Protein AF-A0A380JHU0-F1 (afdb_monomer)

Radius of gyration: 33.32 Å; Cα contacts (8 Å, |Δi|>4): 8; chains: 1; bounding box: 64×54×83 Å

Mean predicted aligned error: 11.52 Å

pLDDT: mean 85.71, std 17.97, range [36.75, 98.56]

Structure (mmCIF, N/CA/C/O backbone):
data_AF-A0A380JHU0-F1
#
_entry.id   AF-A0A380JHU0-F1
#
loop_
_atom_site.group_PDB
_atom_site.id
_atom_site.type_symbol
_atom_site.label_atom_id
_atom_site.label_alt_id
_atom_site.label_comp_id
_atom_site.label_asym_id
_atom_site.label_entity_id
_atom_site.label_seq_id
_atom_site.pdbx_PDB_ins_code
_atom_site.Cartn_x
_atom_site.Cartn_y
_atom_site.Cartn_z
_atom_site.occupancy
_atom_site.B_iso_or_equiv
_atom_site.auth_seq_id
_atom_site.auth_comp_id
_atom_site.auth_asym_id
_atom_site.auth_atom_id
_atom_site.pdbx_PDB_model_num
ATOM 1 N N . MET A 1 1 ? 43.012 -39.778 -46.015 1.00 36.75 1 MET A N 1
ATOM 2 C CA . MET A 1 1 ? 42.215 -38.922 -46.917 1.00 36.75 1 MET A CA 1
ATOM 3 C C . MET A 1 1 ? 40.816 -38.884 -46.328 1.00 36.75 1 MET A C 1
ATOM 5 O O . MET A 1 1 ? 40.220 -39.944 -46.239 1.00 36.75 1 MET A O 1
ATOM 9 N N . THR A 1 2 ? 40.550 -37.890 -45.467 1.00 48.59 2 THR A N 1
ATOM 10 C CA . THR A 1 2 ? 39.768 -36.660 -45.775 1.00 48.59 2 THR A CA 1
ATOM 11 C C . THR A 1 2 ? 38.290 -37.034 -46.006 1.00 48.59 2 THR A C 1
ATOM 13 O O . THR A 1 2 ? 38.010 -37.915 -46.801 1.00 48.59 2 THR A O 1
ATOM 16 N N . ASP A 1 3 ? 37.306 -36.542 -45.248 1.00 41.97 3 ASP A N 1
ATOM 17 C CA . ASP A 1 3 ? 37.075 -35.128 -44.965 1.00 41.97 3 ASP A CA 1
ATOM 18 C C . ASP A 1 3 ? 36.290 -34.837 -43.677 1.00 41.97 3 ASP A C 1
ATOM 20 O O . ASP A 1 3 ? 35.434 -35.591 -43.215 1.00 41.97 3 ASP A O 1
ATOM 24 N N . PHE A 1 4 ? 36.627 -33.675 -43.125 1.00 50.84 4 PHE A N 1
ATOM 25 C CA . PHE A 1 4 ? 36.099 -33.042 -41.931 1.00 50.84 4 PHE A CA 1
ATOM 26 C C . PHE A 1 4 ? 34.803 -32.260 -42.210 1.00 50.84 4 PHE A C 1
ATOM 28 O O . PHE A 1 4 ? 34.714 -31.491 -43.159 1.00 50.84 4 PHE A O 1
ATOM 35 N N . ASN A 1 5 ? 33.888 -32.341 -41.242 1.00 50.00 5 ASN A N 1
ATOM 36 C CA . ASN A 1 5 ? 33.199 -31.198 -40.636 1.00 50.00 5 ASN A CA 1
ATOM 37 C C . ASN A 1 5 ? 32.267 -30.345 -41.525 1.00 50.00 5 ASN A C 1
ATOM 39 O O . ASN A 1 5 ? 32.648 -29.297 -42.040 1.00 50.00 5 ASN A O 1
ATOM 43 N N . ASN A 1 6 ? 30.984 -30.718 -41.556 1.00 47.03 6 ASN A N 1
ATOM 44 C CA . ASN A 1 6 ? 29.904 -29.866 -42.055 1.00 47.03 6 ASN A CA 1
ATOM 45 C C . ASN A 1 6 ? 29.031 -29.363 -40.886 1.00 47.03 6 ASN A C 1
ATOM 47 O O . ASN A 1 6 ? 27.899 -29.798 -40.689 1.00 47.03 6 ASN A O 1
ATOM 51 N N . GLN A 1 7 ? 29.580 -28.461 -40.066 1.00 56.00 7 GLN A N 1
ATOM 52 C CA . GLN A 1 7 ? 28.832 -27.680 -39.071 1.00 56.00 7 GLN A CA 1
ATOM 53 C C . GLN A 1 7 ? 29.062 -26.184 -39.307 1.00 56.00 7 GLN A C 1
ATOM 55 O O . GLN A 1 7 ? 29.795 -25.519 -38.579 1.00 56.00 7 GLN A O 1
ATOM 60 N N . ALA A 1 8 ? 28.438 -25.626 -40.343 1.00 50.62 8 ALA A N 1
ATOM 61 C CA . ALA A 1 8 ? 28.489 -24.186 -40.585 1.00 50.62 8 ALA A CA 1
ATOM 62 C C . ALA A 1 8 ? 27.183 -23.660 -41.188 1.00 50.62 8 ALA A C 1
ATOM 64 O O . ALA A 1 8 ? 27.187 -23.040 -42.243 1.00 50.62 8 ALA A O 1
ATOM 65 N N . ASN A 1 9 ? 26.048 -23.883 -40.520 1.00 52.88 9 ASN A N 1
ATOM 66 C CA . ASN A 1 9 ? 24.841 -23.115 -40.838 1.00 52.88 9 ASN A CA 1
ATOM 67 C C . ASN A 1 9 ? 23.976 -22.847 -39.598 1.00 52.88 9 ASN A C 1
ATOM 69 O O . ASN A 1 9 ? 22.825 -23.253 -39.496 1.00 52.88 9 ASN A O 1
ATOM 73 N N . GLN A 1 10 ? 24.570 -22.174 -38.612 1.00 61.81 10 GLN A N 1
ATOM 74 C CA . GLN A 1 10 ? 23.829 -21.498 -37.547 1.00 61.81 10 GLN A CA 1
ATOM 75 C C . GLN A 1 10 ? 23.788 -20.002 -37.901 1.00 61.81 10 GLN A C 1
ATOM 77 O O . GLN A 1 10 ? 24.852 -19.427 -38.163 1.00 61.81 10 GLN A O 1
ATOM 82 N N . PRO A 1 11 ? 22.612 -19.345 -37.926 1.00 58.28 11 PRO A N 1
ATOM 83 C CA . PRO A 1 11 ? 22.519 -17.924 -38.238 1.00 58.28 11 PRO A CA 1
ATOM 84 C C . PRO A 1 11 ? 23.299 -17.125 -37.188 1.00 58.28 11 PRO A C 1
ATOM 86 O O . PRO A 1 11 ? 22.891 -17.008 -36.030 1.00 58.28 11 PRO A O 1
ATOM 89 N N . ARG A 1 12 ? 24.455 -16.580 -37.585 1.00 61.34 12 ARG A N 1
ATOM 90 C CA . ARG A 1 12 ? 25.275 -15.713 -36.730 1.00 61.34 12 ARG A CA 1
ATOM 91 C C . ARG A 1 12 ? 24.446 -14.478 -36.376 1.00 61.34 12 ARG A C 1
ATOM 93 O O . ARG A 1 12 ? 24.264 -13.592 -37.209 1.00 61.34 12 ARG A O 1
ATOM 100 N N . ARG A 1 13 ? 23.927 -14.422 -35.143 1.00 64.88 13 ARG A N 1
ATOM 101 C CA . ARG A 1 13 ? 23.248 -13.238 -34.595 1.00 64.88 13 ARG A CA 1
ATOM 102 C C . ARG A 1 13 ? 24.157 -12.026 -34.803 1.00 64.88 13 ARG A C 1
ATOM 104 O O . ARG A 1 13 ? 25.245 -11.970 -34.228 1.00 64.88 13 ARG A O 1
ATOM 111 N N . LYS A 1 14 ? 23.727 -11.066 -35.630 1.00 72.06 14 LYS A N 1
ATOM 112 C CA . LYS A 1 14 ? 24.428 -9.785 -35.777 1.00 72.06 14 LYS A CA 1
ATOM 113 C C . LYS A 1 14 ? 24.523 -9.147 -34.389 1.00 72.06 14 LYS A C 1
ATOM 115 O O . LYS A 1 14 ? 23.515 -9.040 -33.689 1.00 72.06 14 LYS A O 1
ATOM 120 N N . LYS A 1 15 ? 25.736 -8.775 -33.964 1.00 79.81 15 LYS A N 1
ATOM 121 C CA . LYS A 1 15 ? 25.916 -7.995 -32.733 1.00 79.81 15 LYS A CA 1
ATOM 122 C C . LYS A 1 15 ? 25.172 -6.676 -32.922 1.00 79.81 15 LYS A C 1
ATOM 124 O O . LYS A 1 15 ? 25.414 -5.984 -33.907 1.00 79.81 15 LYS A O 1
ATOM 129 N N . LYS A 1 16 ? 24.263 -6.366 -31.997 1.00 78.31 16 LYS A N 1
ATOM 130 C CA . LYS A 1 16 ? 23.514 -5.109 -32.013 1.00 78.31 16 LYS A CA 1
ATOM 131 C C . LYS A 1 16 ? 24.479 -3.930 -31.989 1.00 78.31 16 LYS A C 1
ATOM 133 O O . LYS A 1 16 ? 25.452 -3.963 -31.227 1.00 78.31 16 LYS A O 1
ATOM 138 N N . SER A 1 17 ? 24.195 -2.894 -32.771 1.00 91.00 17 SER A N 1
ATOM 139 C CA . SER A 1 17 ? 24.958 -1.644 -32.687 1.00 91.00 17 SER A CA 1
ATOM 140 C C . SER A 1 17 ? 24.820 -1.033 -31.287 1.00 91.00 17 SER A C 1
ATOM 142 O O . SER A 1 17 ? 23.866 -1.328 -30.560 1.00 91.00 17 SER A O 1
ATOM 144 N N . LEU A 1 18 ? 25.763 -0.180 -30.877 1.00 93.19 18 LEU A N 1
ATOM 145 C CA . LEU A 1 18 ? 25.653 0.524 -29.591 1.00 93.19 18 LEU A CA 1
ATOM 146 C C . LEU A 1 18 ? 24.334 1.307 -29.495 1.00 93.19 18 LEU A C 1
ATOM 148 O O . LEU A 1 18 ? 23.671 1.258 -28.463 1.00 93.19 18 LEU A O 1
ATOM 152 N N . THR A 1 19 ? 23.893 1.926 -30.592 1.00 94.06 19 THR A N 1
ATOM 153 C CA . THR A 1 19 ? 22.610 2.635 -30.684 1.00 94.06 19 THR A CA 1
ATOM 154 C C . THR A 1 19 ? 21.416 1.717 -30.410 1.00 94.06 19 THR A C 1
ATOM 156 O O . THR A 1 19 ? 20.538 2.058 -29.621 1.00 94.06 19 THR A O 1
ATOM 159 N N . GLU A 1 20 ? 21.395 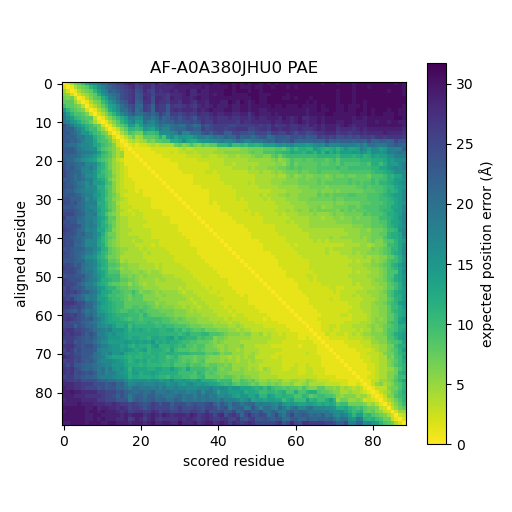0.513 -30.989 1.00 94.12 20 GLU A N 1
ATOM 160 C CA . GLU A 1 20 ? 20.336 -0.477 -30.742 1.00 94.12 20 GLU A CA 1
ATOM 161 C C . GLU A 1 20 ? 20.352 -1.006 -29.302 1.00 94.12 20 GLU A C 1
ATOM 163 O O . GLU A 1 20 ? 19.301 -1.297 -28.725 1.00 94.12 20 GLU A O 1
ATOM 168 N N . GLN A 1 21 ? 21.538 -1.139 -28.702 1.00 95.19 21 GLN A N 1
ATOM 169 C CA . GLN A 1 21 ? 21.673 -1.527 -27.299 1.00 95.19 21 GLN A CA 1
ATOM 170 C C . GLN A 1 21 ? 21.141 -0.432 -26.367 1.00 95.19 21 GLN A C 1
ATOM 172 O O . GLN A 1 21 ? 20.377 -0.744 -25.451 1.00 95.19 21 GLN A O 1
ATOM 177 N N . ILE A 1 22 ? 21.470 0.837 -26.634 1.00 95.69 22 ILE A N 1
ATOM 178 C CA . ILE A 1 22 ? 20.965 1.999 -25.887 1.00 95.69 22 ILE A CA 1
ATOM 179 C C . ILE A 1 22 ? 19.438 2.068 -25.983 1.00 95.69 22 ILE A C 1
ATOM 181 O O . ILE A 1 22 ? 18.768 2.088 -24.949 1.00 95.69 22 ILE A O 1
ATOM 185 N N . ALA A 1 23 ? 18.876 2.006 -27.193 1.00 96.69 23 ALA A N 1
ATOM 186 C CA . ALA A 1 23 ? 17.427 2.020 -27.400 1.00 96.69 23 ALA A CA 1
ATOM 187 C C . ALA A 1 23 ? 16.740 0.851 -26.673 1.00 96.69 23 ALA A C 1
ATOM 189 O O . ALA A 1 23 ? 15.741 1.025 -25.974 1.00 96.69 23 ALA A O 1
ATOM 190 N N . SER A 1 24 ? 17.323 -0.351 -26.748 1.00 96.56 24 SER A N 1
ATOM 191 C CA . SER A 1 24 ? 16.815 -1.517 -26.022 1.00 96.56 24 SER A CA 1
ATOM 192 C C . SER A 1 24 ? 16.809 -1.305 -24.505 1.00 96.56 24 SER A C 1
ATOM 194 O O . SER A 1 24 ? 15.905 -1.806 -23.834 1.00 96.56 24 SER A O 1
ATOM 196 N N . LYS A 1 25 ? 17.805 -0.609 -23.948 1.00 97.88 25 LYS A N 1
ATOM 197 C CA . LYS A 1 25 ? 17.861 -0.297 -22.515 1.00 97.88 25 LYS A CA 1
ATOM 198 C C . LYS A 1 25 ? 16.862 0.787 -22.128 1.00 97.88 25 LYS A C 1
ATOM 200 O O . LYS A 1 25 ? 16.198 0.629 -21.109 1.00 97.88 25 LYS A O 1
ATOM 205 N N . GLN A 1 26 ? 16.665 1.809 -22.957 1.00 98.00 26 GLN A N 1
ATOM 206 C CA . GLN A 1 26 ? 15.631 2.828 -22.742 1.00 98.00 26 GLN A CA 1
ATOM 207 C C . GLN A 1 26 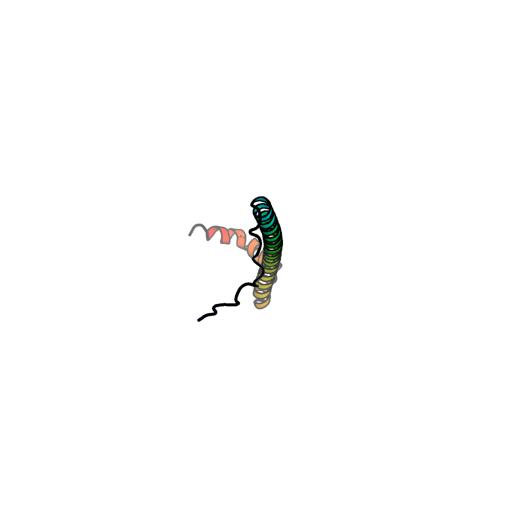? 14.226 2.211 -22.679 1.00 98.00 26 GLN A C 1
ATOM 209 O O . GLN A 1 26 ? 13.463 2.511 -21.763 1.00 98.00 26 GLN A O 1
ATOM 214 N N . VAL A 1 27 ? 13.911 1.274 -23.581 1.00 98.12 27 VAL A N 1
ATOM 215 C CA . VAL A 1 27 ? 12.630 0.545 -23.559 1.00 98.12 27 VAL A CA 1
ATOM 216 C C . VAL A 1 27 ? 12.480 -0.300 -22.292 1.00 98.12 27 VAL A C 1
ATOM 218 O O . VAL A 1 27 ? 11.404 -0.330 -21.697 1.00 98.12 27 VAL A O 1
ATOM 221 N N . GLN A 1 28 ? 13.545 -0.980 -21.851 1.00 98.06 28 GLN A N 1
ATOM 222 C CA . GLN A 1 28 ? 13.521 -1.731 -20.589 1.00 98.06 28 GLN A CA 1
ATOM 223 C C . GLN A 1 28 ? 13.242 -0.802 -19.404 1.00 98.06 28 GLN A C 1
ATOM 225 O O . GLN A 1 28 ? 12.365 -1.101 -18.597 1.00 98.06 28 GLN A O 1
ATOM 230 N N . ILE A 1 29 ? 13.924 0.346 -19.333 1.00 98.25 29 ILE A N 1
ATOM 231 C CA . ILE A 1 29 ? 13.710 1.350 -18.283 1.00 98.25 29 ILE A CA 1
ATOM 232 C C . ILE A 1 29 ? 12.256 1.832 -18.283 1.00 98.25 29 ILE A C 1
ATOM 234 O O . ILE A 1 29 ? 11.638 1.858 -17.223 1.00 98.25 29 ILE A O 1
ATOM 238 N N . ALA A 1 30 ? 11.688 2.166 -19.446 1.00 98.19 30 ALA A N 1
ATOM 239 C CA . ALA A 1 30 ? 10.298 2.613 -19.547 1.00 98.19 30 ALA A CA 1
ATOM 240 C C . ALA A 1 30 ? 9.312 1.559 -19.011 1.00 98.19 30 ALA A C 1
ATOM 242 O O . ALA A 1 30 ? 8.478 1.874 -18.165 1.00 98.19 30 ALA A O 1
ATOM 243 N N . LYS A 1 31 ? 9.478 0.290 -19.408 1.00 98.25 31 LYS A N 1
ATOM 244 C CA . LYS A 1 31 ? 8.656 -0.824 -18.902 1.00 98.25 31 LYS A CA 1
ATOM 245 C C . LYS A 1 31 ? 8.794 -1.019 -17.393 1.00 98.25 31 LYS A C 1
ATOM 247 O O . LYS A 1 31 ? 7.817 -1.324 -16.717 1.00 98.25 31 LYS A O 1
ATOM 252 N N . HIS A 1 32 ? 10.001 -0.876 -16.849 1.00 98.31 32 HIS A N 1
ATOM 253 C CA . HIS A 1 32 ? 10.208 -0.985 -15.406 1.00 98.31 32 HIS A CA 1
ATOM 254 C C . HIS A 1 32 ? 9.581 0.187 -14.647 1.00 98.31 32 HIS A C 1
ATOM 256 O O . HIS A 1 32 ? 8.968 -0.046 -13.611 1.00 98.31 32 HIS A O 1
ATOM 262 N N . LYS A 1 33 ? 9.656 1.414 -15.177 1.00 98.25 33 LYS A N 1
ATOM 263 C CA . LYS A 1 33 ? 8.974 2.579 -14.593 1.00 98.25 33 LYS A CA 1
ATOM 264 C C . LYS A 1 33 ? 7.458 2.389 -14.545 1.00 98.25 33 LYS A C 1
ATOM 266 O O . LYS A 1 33 ? 6.851 2.664 -13.518 1.00 98.25 33 LYS A O 1
ATOM 271 N N . GLU A 1 34 ? 6.865 1.868 -15.617 1.00 97.94 34 GLU A N 1
ATOM 272 C CA . GLU A 1 34 ? 5.433 1.555 -15.659 1.00 97.94 34 GLU A CA 1
ATOM 273 C C . GLU A 1 34 ? 5.046 0.513 -14.600 1.00 97.94 34 GLU A C 1
ATOM 275 O O . GLU A 1 34 ? 4.091 0.711 -13.851 1.00 97.94 34 GLU A O 1
ATOM 280 N N . LYS A 1 35 ? 5.837 -0.560 -14.466 1.00 98.12 35 LYS A N 1
ATOM 281 C CA . LYS A 1 35 ? 5.628 -1.570 -13.418 1.00 98.12 35 LYS A CA 1
ATOM 282 C C . LYS A 1 35 ? 5.738 -0.985 -12.013 1.00 98.1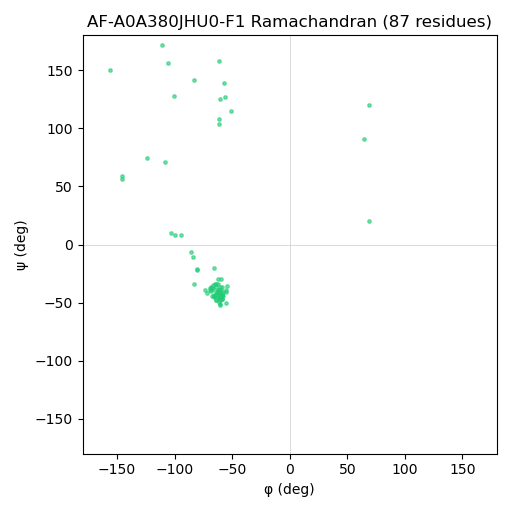2 35 LYS A C 1
ATOM 284 O O . LYS A 1 35 ? 4.914 -1.315 -11.173 1.00 98.12 35 LYS A O 1
ATOM 289 N 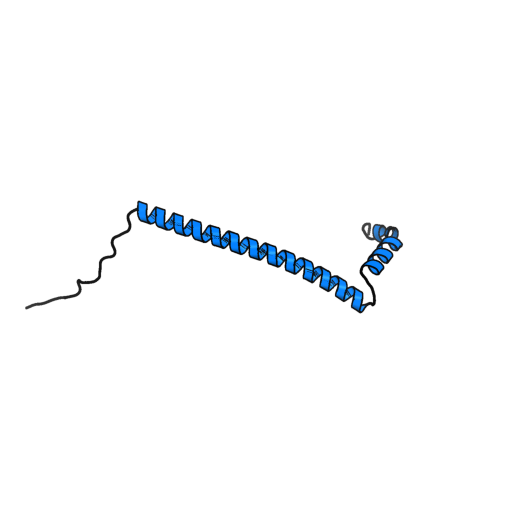N . VAL A 1 36 ? 6.721 -0.118 -11.761 1.00 98.19 36 VAL A N 1
ATOM 290 C CA . VAL A 1 36 ? 6.866 0.563 -10.464 1.00 98.19 36 VAL A CA 1
ATOM 291 C C . VAL A 1 36 ? 5.637 1.417 -10.165 1.00 98.19 36 VAL A C 1
ATOM 293 O O . VAL A 1 36 ? 5.095 1.317 -9.071 1.00 98.19 36 VAL A O 1
ATOM 296 N N . ALA A 1 37 ? 5.143 2.189 -11.136 1.00 98.25 37 ALA A N 1
ATOM 297 C CA . ALA A 1 37 ? 3.935 2.992 -10.953 1.00 98.25 37 ALA A CA 1
ATOM 298 C C . ALA A 1 37 ? 2.694 2.126 -10.669 1.00 98.25 37 ALA A C 1
ATOM 300 O O . ALA A 1 37 ? 1.880 2.474 -9.816 1.00 98.25 37 ALA A O 1
ATOM 301 N N . ALA A 1 38 ? 2.554 0.983 -11.346 1.00 98.19 38 ALA A N 1
ATOM 302 C CA . ALA A 1 38 ? 1.472 0.036 -11.082 1.00 98.19 38 ALA A CA 1
ATOM 303 C C . ALA A 1 38 ? 1.576 -0.587 -9.678 1.00 98.19 38 ALA A C 1
ATOM 305 O O . ALA A 1 38 ? 0.577 -0.655 -8.963 1.00 98.19 38 ALA A O 1
ATOM 306 N N . SER A 1 39 ? 2.780 -0.994 -9.262 1.00 98.38 39 SER A N 1
ATOM 307 C CA . SER A 1 39 ? 3.024 -1.509 -7.911 1.00 98.38 39 SER A CA 1
ATOM 308 C C . SER A 1 39 ? 2.729 -0.462 -6.840 1.00 98.38 39 SER A C 1
ATOM 310 O O . SER A 1 39 ? 2.087 -0.792 -5.850 1.00 98.38 39 SER A O 1
ATOM 312 N N . GLN A 1 40 ? 3.127 0.794 -7.054 1.00 98.50 40 GLN A N 1
ATOM 313 C CA . GLN A 1 40 ? 2.874 1.886 -6.114 1.00 98.50 40 GLN A CA 1
ATOM 314 C C . GLN A 1 40 ? 1.372 2.113 -5.905 1.00 98.50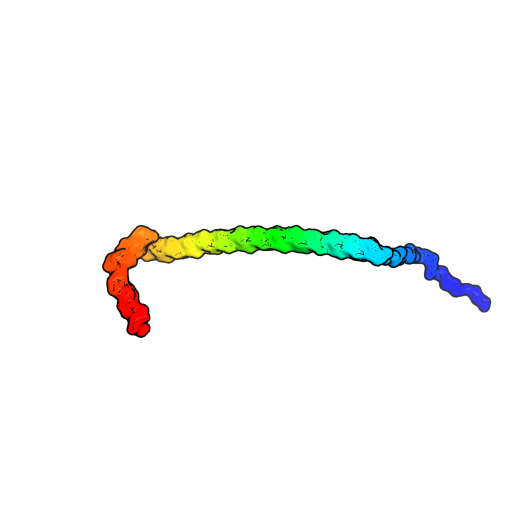 40 GLN A C 1
ATOM 316 O O . GLN A 1 40 ? 0.906 2.134 -4.772 1.00 98.50 40 GLN A O 1
ATOM 321 N N . LYS A 1 41 ? 0.587 2.148 -6.989 1.00 98.38 41 LYS A N 1
ATOM 322 C CA . LYS A 1 41 ? -0.881 2.219 -6.893 1.00 98.38 41 LYS A CA 1
ATOM 323 C C . LYS A 1 41 ? -1.478 1.039 -6.127 1.00 98.38 41 LYS A C 1
ATOM 325 O O . LYS A 1 41 ? -2.467 1.196 -5.416 1.00 98.38 41 LYS A O 1
ATOM 330 N N . ARG A 1 42 ? -0.911 -0.163 -6.286 1.00 98.38 42 ARG A N 1
ATOM 331 C CA . ARG A 1 42 ? -1.390 -1.338 -5.549 1.00 98.38 42 ARG A CA 1
ATOM 332 C C . ARG A 1 42 ? -1.069 -1.241 -4.060 1.00 98.38 42 ARG A C 1
ATOM 334 O O . ARG A 1 42 ? -1.910 -1.646 -3.268 1.00 98.38 42 ARG A O 1
ATOM 341 N N . ILE A 1 43 ? 0.095 -0.704 -3.697 1.00 98.38 43 ILE A N 1
ATOM 342 C CA . ILE A 1 43 ? 0.464 -0.437 -2.300 1.00 98.38 43 ILE A CA 1
ATOM 343 C C . ILE A 1 43 ? -0.536 0.541 -1.679 1.00 98.38 43 ILE A C 1
ATOM 345 O O . ILE A 1 43 ? -1.162 0.192 -0.688 1.00 98.38 43 ILE A O 1
ATOM 349 N N . GLU A 1 44 ? -0.790 1.681 -2.324 1.00 98.44 44 GLU A N 1
ATOM 350 C CA . GLU A 1 44 ? -1.747 2.689 -1.834 1.00 98.44 44 GLU A CA 1
ATOM 351 C C . GLU A 1 44 ? -3.163 2.110 -1.649 1.00 98.44 44 GLU A C 1
ATOM 353 O O . GLU A 1 44 ? -3.835 2.368 -0.653 1.00 98.44 44 GLU A O 1
ATOM 358 N N . SER A 1 45 ? -3.614 1.265 -2.584 1.00 98.44 45 SER A N 1
ATOM 359 C CA . SER A 1 45 ? -4.886 0.537 -2.459 1.00 98.44 45 SER A CA 1
ATOM 360 C C . SER A 1 45 ? -4.905 -0.387 -1.240 1.00 98.44 45 SER A C 1
ATOM 362 O O . SER A 1 45 ? -5.899 -0.428 -0.522 1.00 98.44 45 SER A O 1
ATOM 364 N N . LEU A 1 46 ? -3.826 -1.139 -1.008 1.00 98.56 46 LEU A N 1
ATOM 365 C CA . LEU A 1 46 ? -3.726 -2.067 0.120 1.00 98.56 46 LEU A CA 1
ATOM 366 C C . LEU A 1 46 ? -3.653 -1.329 1.463 1.00 98.56 46 LEU A C 1
ATOM 368 O O . LEU A 1 46 ? -4.247 -1.791 2.429 1.00 98.56 46 LEU A O 1
ATOM 372 N N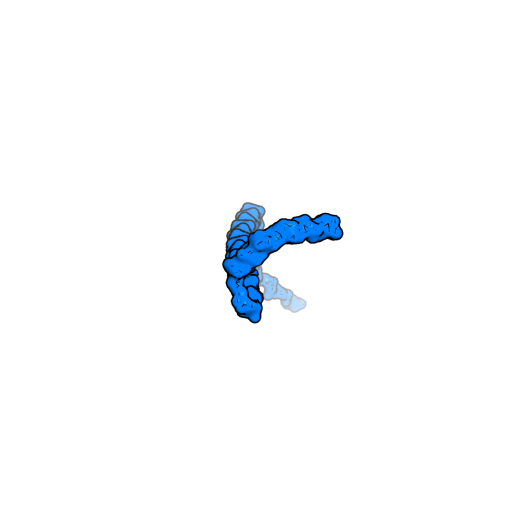 . GLU A 1 47 ? -2.982 -0.180 1.527 1.00 98.44 47 GLU A N 1
ATOM 373 C CA . GLU A 1 47 ? -2.935 0.674 2.723 1.00 98.44 47 GLU A CA 1
ATOM 374 C C . GLU A 1 47 ? -4.324 1.232 3.078 1.00 98.44 47 GLU A C 1
ATOM 376 O O . GLU A 1 47 ? -4.723 1.233 4.248 1.00 98.44 47 GLU A O 1
ATOM 381 N N . ALA A 1 48 ? -5.101 1.639 2.069 1.00 98.19 48 ALA A N 1
ATOM 382 C CA . ALA A 1 48 ? -6.483 2.075 2.258 1.00 98.19 48 ALA A CA 1
ATOM 383 C C . ALA A 1 48 ? -7.390 0.923 2.727 1.00 98.19 48 ALA A C 1
ATOM 385 O O . ALA A 1 48 ? -8.188 1.095 3.651 1.00 98.19 48 ALA A O 1
ATOM 386 N N . GLU A 1 49 ? -7.255 -0.261 2.119 1.00 98.25 49 GLU A N 1
ATOM 387 C CA . GLU A 1 49 ? -7.968 -1.474 2.539 1.00 98.25 49 GLU A CA 1
ATOM 388 C C . GLU A 1 49 ? -7.605 -1.864 3.985 1.00 98.25 49 GLU A C 1
ATOM 390 O O . GLU A 1 49 ? -8.497 -2.184 4.773 1.00 98.25 49 GLU A O 1
ATOM 395 N N . LEU A 1 50 ? -6.324 -1.778 4.364 1.00 98.25 50 LEU A N 1
ATOM 396 C CA . LEU A 1 50 ? -5.845 -2.068 5.717 1.00 98.25 50 LEU A CA 1
ATOM 397 C C . LEU A 1 50 ? -6.464 -1.120 6.749 1.00 98.25 50 LEU A C 1
ATOM 399 O O . LEU A 1 50 ? -7.053 -1.587 7.719 1.00 98.25 50 LEU A O 1
ATOM 403 N N . SER A 1 51 ? -6.430 0.190 6.489 1.00 97.94 51 SER A N 1
ATOM 404 C CA . SER A 1 51 ? -7.043 1.201 7.365 1.00 97.94 51 SER A CA 1
ATOM 405 C C . SER A 1 51 ? -8.531 0.915 7.612 1.00 97.94 51 SER A C 1
ATOM 407 O O . SER A 1 51 ? -9.036 1.028 8.729 1.00 97.94 51 SER A O 1
ATOM 409 N N . GLN A 1 52 ? -9.260 0.491 6.574 1.00 98.06 52 GLN A N 1
ATOM 410 C CA . GLN A 1 52 ? -10.668 0.114 6.715 1.00 98.06 52 GLN A CA 1
ATOM 411 C C . GLN A 1 52 ? -10.862 -1.157 7.550 1.00 98.06 52 GLN A C 1
ATOM 413 O O . GLN A 1 52 ? -11.849 -1.259 8.283 1.00 98.06 52 GLN A O 1
ATOM 418 N N . LEU A 1 53 ? -9.968 -2.140 7.424 1.00 98.38 53 LEU A N 1
ATOM 419 C CA . LEU A 1 53 ? -10.016 -3.367 8.218 1.00 98.38 53 LEU A CA 1
ATOM 420 C C . LEU A 1 53 ? -9.708 -3.100 9.692 1.00 98.38 53 LEU A C 1
ATOM 422 O O . LEU A 1 53 ? -10.405 -3.641 10.546 1.00 98.38 53 LEU A O 1
ATOM 426 N N . GLU A 1 54 ? -8.747 -2.231 9.991 1.00 97.69 54 GLU A N 1
ATOM 427 C CA . GLU A 1 54 ? -8.423 -1.816 11.360 1.00 97.69 54 GLU A CA 1
ATOM 428 C C . GLU A 1 54 ? -9.613 -1.115 12.029 1.00 97.69 54 GLU A C 1
ATOM 430 O O . GLU A 1 54 ? -9.996 -1.473 13.143 1.00 97.69 54 GLU A O 1
ATOM 435 N N . ILE A 1 55 ? -10.286 -0.198 11.321 1.00 96.06 55 ILE A N 1
ATOM 436 C CA . ILE A 1 55 ? -11.519 0.441 11.817 1.00 96.06 55 ILE A CA 1
ATOM 437 C C . ILE A 1 55 ? -12.603 -0.610 12.091 1.00 96.06 55 ILE A C 1
ATOM 439 O O . ILE A 1 55 ? -13.252 -0.586 13.138 1.00 96.06 55 ILE A O 1
ATOM 443 N N . LYS A 1 56 ? -12.806 -1.561 11.170 1.00 96.75 56 LYS A N 1
ATOM 444 C CA . LYS A 1 56 ? -13.783 -2.645 11.360 1.00 96.75 56 LYS A CA 1
ATOM 445 C C . LYS A 1 56 ? -13.431 -3.525 12.556 1.00 96.75 56 LYS A C 1
ATOM 447 O O . LYS A 1 56 ? -14.336 -3.933 13.277 1.00 96.75 56 LYS A O 1
ATOM 452 N N . GLN A 1 57 ? -12.150 -3.809 12.773 1.00 97.19 57 GLN A N 1
ATOM 453 C CA . GLN A 1 57 ? -11.679 -4.575 13.921 1.00 97.19 57 GLN A CA 1
ATOM 454 C C . GLN A 1 57 ? -11.968 -3.835 15.231 1.00 97.19 57 GLN A C 1
ATOM 456 O O . GLN A 1 57 ? -12.537 -4.429 16.141 1.00 97.19 57 GLN A O 1
ATOM 461 N N . GLN A 1 58 ? -11.655 -2.539 15.315 1.00 95.69 58 GLN A N 1
ATOM 462 C CA . GLN A 1 58 ? -11.964 -1.713 16.490 1.00 95.69 58 GLN A CA 1
ATOM 463 C C . GLN A 1 58 ? -13.470 -1.702 16.791 1.00 95.69 58 GLN A C 1
ATOM 465 O O . GLN A 1 58 ? -13.888 -1.904 17.929 1.00 95.69 58 GLN A O 1
ATOM 470 N N . GLN A 1 59 ? -14.302 -1.549 15.757 1.00 95.62 59 GLN A N 1
ATOM 471 C CA . GLN A 1 59 ? -15.758 -1.622 15.894 1.00 95.62 59 GLN A CA 1
ATOM 472 C C . GLN A 1 59 ? -16.246 -3.010 16.328 1.00 95.62 59 GLN A C 1
ATOM 474 O O . GLN A 1 59 ? -17.218 -3.105 17.075 1.00 95.62 59 GLN A O 1
ATOM 479 N N . ALA A 1 60 ? -15.614 -4.085 15.849 1.00 96.25 60 ALA A N 1
ATOM 480 C CA . ALA A 1 60 ? -15.951 -5.449 16.246 1.00 96.25 60 ALA A CA 1
ATOM 481 C C . ALA A 1 60 ? -15.643 -5.685 17.728 1.00 96.25 60 ALA A C 1
ATOM 483 O O . ALA A 1 60 ? -16.516 -6.169 18.441 1.00 96.25 60 ALA A O 1
ATOM 484 N N . ILE A 1 61 ? -14.470 -5.246 18.198 1.00 96.56 61 ILE 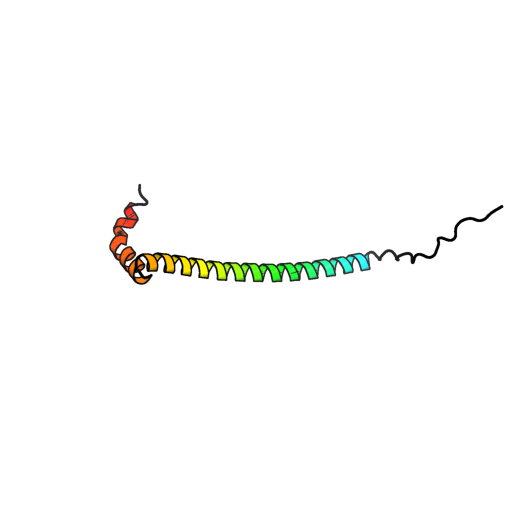A N 1
ATOM 485 C CA . ILE A 1 61 ? -14.085 -5.313 19.613 1.00 96.56 61 ILE A CA 1
ATOM 486 C C . ILE A 1 61 ? -15.134 -4.609 20.476 1.00 96.56 61 ILE A C 1
ATOM 488 O O . ILE A 1 61 ? -15.645 -5.202 21.415 1.00 96.56 61 ILE A O 1
ATOM 492 N N . LEU A 1 62 ? -15.528 -3.376 20.140 1.00 95.75 62 LEU A N 1
ATOM 493 C CA . LEU A 1 62 ? -16.551 -2.659 20.912 1.00 95.75 62 LEU A CA 1
ATOM 494 C C . LEU A 1 62 ? -17.883 -3.417 20.958 1.00 95.75 62 LEU A C 1
ATOM 496 O O . LEU A 1 62 ? -18.479 -3.550 22.027 1.00 95.75 62 LEU A O 1
ATOM 500 N N . LYS A 1 63 ? -18.312 -3.987 19.826 1.00 95.12 63 LYS A N 1
ATOM 501 C CA . LYS A 1 63 ? -19.542 -4.786 19.755 1.00 95.12 63 LYS A CA 1
ATOM 502 C C . LYS A 1 63 ? -19.501 -6.033 20.634 1.00 95.12 63 LYS A C 1
ATOM 504 O O . LYS A 1 63 ? -20.546 -6.392 21.170 1.00 95.12 63 LYS A O 1
ATOM 509 N N . GLU A 1 64 ? -18.345 -6.675 20.808 1.00 96.31 64 GLU A N 1
ATOM 510 C CA . GLU A 1 64 ? -18.196 -7.817 21.728 1.00 96.31 64 GLU A CA 1
ATOM 511 C C . GLU A 1 64 ? -18.530 -7.436 23.178 1.00 96.31 64 GLU A C 1
ATOM 513 O O . GLU A 1 64 ? -19.058 -8.256 23.926 1.00 96.31 64 GLU A O 1
ATOM 518 N N . TYR A 1 65 ? -18.307 -6.173 23.547 1.00 95.31 65 TYR A N 1
ATOM 519 C CA . TYR A 1 65 ? -18.663 -5.615 24.852 1.00 95.31 65 TYR A CA 1
ATOM 520 C C . TYR A 1 65 ? -20.027 -4.907 24.865 1.00 95.31 65 TYR A C 1
ATOM 522 O O . TYR A 1 65 ? -20.377 -4.273 25.858 1.00 95.31 65 TYR A O 1
ATOM 530 N N . GLY A 1 66 ? -20.809 -5.003 23.784 1.00 94.88 66 GLY A N 1
ATOM 531 C CA . GLY A 1 66 ? -22.093 -4.310 23.659 1.00 94.88 66 GLY A CA 1
ATOM 532 C C . GLY A 1 66 ? -21.969 -2.787 23.546 1.00 94.88 66 GLY A C 1
ATOM 533 O O . GLY A 1 66 ? -22.937 -2.086 23.820 1.00 94.88 66 GLY A O 1
ATOM 534 N N . LEU A 1 67 ? -20.796 -2.286 23.155 1.00 94.62 67 LEU A N 1
ATOM 535 C CA . LEU A 1 67 ? -20.487 -0.866 23.019 1.00 94.62 67 LEU A CA 1
ATOM 536 C C . LEU A 1 67 ? -20.439 -0.442 21.546 1.00 94.62 67 LEU A C 1
ATOM 538 O O . LEU A 1 67 ? -20.169 -1.231 20.634 1.00 94.62 67 LEU A O 1
ATOM 542 N N . SER A 1 68 ? -20.661 0.844 21.317 1.00 94.38 68 SER A N 1
ATOM 543 C CA . SER A 1 68 ? -20.489 1.533 20.044 1.00 94.38 68 SER A CA 1
ATOM 544 C C . SER A 1 68 ? -19.313 2.513 20.091 1.00 94.38 68 SER A C 1
ATOM 546 O O . SER A 1 68 ? -18.732 2.788 21.141 1.00 94.38 68 SER A O 1
ATOM 548 N N . MET A 1 69 ? -18.956 3.068 18.929 1.00 93.06 69 MET A N 1
ATOM 549 C CA . MET A 1 69 ? -17.961 4.145 18.854 1.00 93.06 69 MET A CA 1
ATOM 550 C C . MET A 1 69 ? -18.410 5.411 19.598 1.00 93.06 69 MET A C 1
ATOM 552 O O . MET A 1 69 ? -17.553 6.135 20.096 1.00 93.06 69 MET A O 1
ATOM 556 N N . GLU A 1 70 ? -19.720 5.676 19.682 1.00 93.81 70 GLU A N 1
ATOM 557 C CA . GLU A 1 70 ? -20.234 6.819 20.449 1.00 93.81 70 GLU A CA 1
ATOM 558 C C . GLU A 1 70 ? -20.099 6.553 21.950 1.00 93.81 70 GLU A C 1
ATOM 560 O O . GLU A 1 70 ? -19.592 7.408 22.663 1.00 93.81 70 GLU A O 1
ATOM 565 N N . ASP A 1 71 ? -20.402 5.331 22.408 1.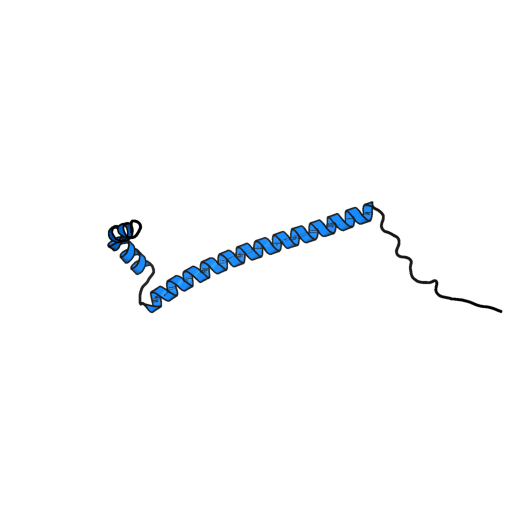00 93.88 71 ASP A N 1
ATOM 566 C CA . ASP A 1 71 ? -20.216 4.954 23.818 1.00 93.88 71 ASP A CA 1
ATOM 567 C C . ASP A 1 71 ? -18.746 5.082 24.243 1.00 93.88 71 ASP A C 1
ATOM 569 O O . ASP A 1 71 ? -18.440 5.549 25.341 1.00 93.88 71 ASP A O 1
ATOM 573 N N . LEU A 1 72 ? -17.813 4.707 23.356 1.00 93.31 72 LEU A N 1
ATOM 574 C CA . LEU A 1 72 ? -16.384 4.919 23.589 1.00 93.31 72 LEU A CA 1
ATOM 575 C C . LEU A 1 72 ? -16.048 6.414 23.686 1.00 93.31 72 LEU A C 1
ATOM 577 O O . LEU A 1 72 ? -15.276 6.812 24.557 1.00 93.31 72 LEU A O 1
ATOM 581 N N . LYS A 1 73 ? -16.611 7.249 22.808 1.00 93.06 73 LYS A N 1
ATOM 582 C CA . LYS A 1 73 ? -16.380 8.697 22.821 1.00 93.06 73 LYS A CA 1
ATOM 583 C C . LYS A 1 73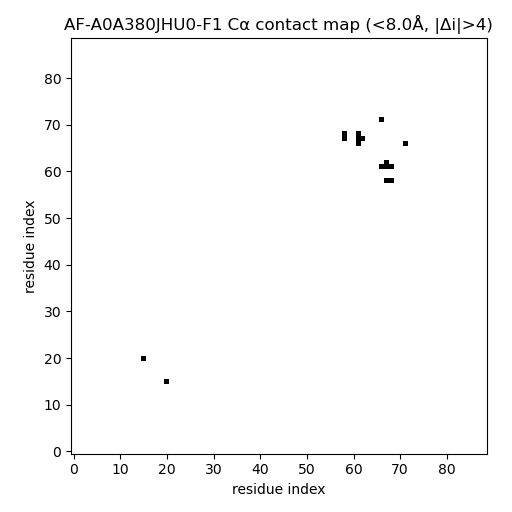 ? -16.917 9.340 24.101 1.00 93.06 73 LYS A C 1
ATOM 585 O O . LYS A 1 73 ? -16.165 10.057 24.760 1.00 93.06 73 LYS A O 1
ATOM 590 N N . ASP A 1 74 ? -18.145 9.023 24.497 1.00 94.62 74 ASP A N 1
ATOM 591 C CA . ASP A 1 74 ? -18.768 9.520 25.727 1.00 94.62 74 ASP A CA 1
ATOM 592 C C . ASP A 1 74 ? -17.975 9.093 26.969 1.00 94.62 74 ASP A C 1
ATOM 594 O O . ASP A 1 74 ? -17.731 9.894 27.881 1.00 94.62 74 ASP A O 1
ATOM 598 N N . PHE A 1 75 ? -17.498 7.842 26.987 1.00 92.69 75 PHE A N 1
ATOM 599 C CA . PHE A 1 75 ? -16.623 7.342 28.043 1.00 92.69 75 PHE A CA 1
ATOM 600 C C . PHE A 1 75 ? -15.315 8.142 28.124 1.00 92.69 75 PHE A C 1
ATOM 602 O O . PHE A 1 75 ? -14.915 8.562 29.213 1.00 92.69 75 PHE A O 1
ATOM 609 N N . LEU A 1 76 ? -14.651 8.386 26.991 1.00 91.81 76 LEU A N 1
ATOM 610 C CA . LEU A 1 76 ? -13.398 9.144 26.945 1.00 91.81 76 LEU A CA 1
ATOM 611 C C . LEU A 1 76 ? -13.589 10.617 27.330 1.00 91.81 76 LEU A C 1
ATOM 613 O O . LEU A 1 76 ? -12.738 11.176 28.020 1.00 91.81 76 LEU A O 1
ATOM 617 N N . GLU A 1 77 ? -14.695 11.247 26.930 1.00 93.12 77 GLU A N 1
ATOM 618 C CA . GLU A 1 77 ? -15.022 12.625 27.315 1.00 93.12 77 GLU A CA 1
ATOM 619 C C . GLU A 1 77 ? -15.292 12.745 28.817 1.00 93.12 77 GLU A C 1
ATOM 621 O O . GLU A 1 77 ? -14.740 13.633 29.469 1.00 93.12 77 GLU A O 1
ATOM 626 N N . THR A 1 78 ? -16.051 11.806 29.387 1.00 92.88 78 THR A N 1
ATOM 627 C CA . THR A 1 78 ? -16.362 11.774 30.826 1.00 92.88 78 THR A CA 1
ATOM 628 C C . THR A 1 78 ? -15.110 11.570 31.685 1.00 92.88 78 THR A C 1
ATOM 630 O O . THR A 1 78 ? -15.002 12.116 32.782 1.00 92.88 78 THR A O 1
ATOM 633 N N . ASN A 1 79 ? -14.134 10.806 31.187 1.00 90.06 79 ASN A N 1
ATOM 634 C CA . ASN A 1 79 ? -12.923 10.438 31.929 1.00 90.06 79 ASN A CA 1
ATOM 635 C C . ASN A 1 79 ? -11.672 11.230 31.505 1.00 90.06 79 ASN A C 1
ATOM 637 O O . ASN A 1 79 ? -10.560 10.928 31.948 1.00 90.06 79 ASN A O 1
ATOM 641 N N . LYS A 1 80 ? -11.835 12.275 30.684 1.00 86.50 80 LYS A N 1
ATOM 642 C CA . LYS A 1 80 ? -10.743 13.040 30.057 1.00 86.50 80 LYS A CA 1
ATOM 643 C C . LYS A 1 80 ? -9.719 13.599 31.049 1.00 86.50 80 LYS A C 1
ATOM 645 O O . LYS A 1 80 ? -8.526 13.624 30.752 1.00 86.50 80 LYS A O 1
ATOM 650 N N . ASP A 1 81 ? -10.164 14.020 32.231 1.00 80.81 81 ASP A N 1
ATOM 651 C CA . ASP A 1 81 ? -9.292 14.589 33.267 1.00 80.81 81 ASP A CA 1
ATOM 652 C C . ASP A 1 81 ? -8.547 13.529 34.093 1.00 80.81 81 ASP A C 1
ATOM 654 O O . ASP A 1 81 ? -7.500 13.819 34.672 1.00 80.81 81 ASP A O 1
ATOM 658 N N . GLN A 1 82 ? -9.052 12.292 34.134 1.00 77.94 82 GLN A N 1
ATOM 659 C CA . GLN A 1 82 ? -8.385 11.168 34.801 1.00 77.94 82 GLN A CA 1
ATOM 660 C C . GLN A 1 82 ? -7.324 10.536 33.893 1.00 77.94 82 GLN A C 1
ATOM 662 O O . GLN A 1 82 ? -6.262 10.148 34.373 1.00 77.94 82 GLN A O 1
ATOM 667 N N . LEU A 1 83 ? -7.568 10.514 32.578 1.00 68.62 83 LEU A N 1
ATOM 668 C CA . LEU A 1 83 ? -6.632 9.988 31.579 1.00 68.62 83 LEU A CA 1
ATOM 669 C C . LEU A 1 83 ? -5.336 10.810 31.483 1.00 68.62 83 LEU A C 1
ATOM 671 O O . LEU A 1 83 ? -4.266 10.238 31.319 1.00 68.62 83 LEU A O 1
ATOM 675 N N . LYS A 1 84 ? -5.398 12.134 31.676 1.00 67.25 84 LYS A N 1
ATOM 676 C CA . LYS A 1 84 ? -4.206 13.009 31.669 1.00 67.25 84 LYS A CA 1
ATOM 677 C C . LYS A 1 84 ? -3.224 12.751 32.814 1.00 67.25 84 LYS A C 1
ATOM 679 O O . LYS A 1 84 ? -2.076 13.161 32.720 1.00 67.25 84 LYS A O 1
ATOM 684 N N . LYS A 1 85 ? -3.666 12.108 33.898 1.00 60.00 85 LYS A N 1
ATOM 685 C CA . LYS A 1 85 ? -2.809 11.790 35.052 1.00 60.00 85 LYS A CA 1
ATOM 686 C C . LYS A 1 85 ? -2.010 10.497 34.868 1.00 60.00 85 LYS A C 1
ATOM 688 O O . LYS A 1 85 ? -1.138 10.224 35.682 1.00 60.00 85 LYS A O 1
ATOM 693 N N . GLY A 1 86 ? -2.317 9.703 33.840 1.00 57.22 86 GLY A N 1
ATOM 694 C CA . GLY A 1 86 ? -1.615 8.452 33.542 1.00 57.22 86 GLY A CA 1
ATOM 695 C C . GLY A 1 86 ? -0.288 8.634 32.799 1.00 57.22 86 GLY A C 1
ATOM 696 O O . GLY A 1 86 ? 0.554 7.753 32.888 1.00 57.22 86 GLY A O 1
ATOM 697 N N . ASP A 1 87 ? -0.087 9.770 32.123 1.00 55.09 87 ASP A N 1
ATOM 698 C CA . ASP A 1 87 ? 1.148 10.079 31.379 1.00 55.09 87 ASP A CA 1
ATOM 699 C C . ASP A 1 87 ? 2.255 10.705 32.258 1.00 55.09 87 ASP A C 1
ATOM 701 O O . ASP A 1 87 ? 3.377 10.902 31.794 1.00 55.09 87 ASP A O 1
ATOM 705 N N . GLU A 1 88 ? 1.960 11.028 33.524 1.00 52.47 88 GLU A N 1
ATOM 706 C CA . GLU A 1 88 ? 2.931 11.561 34.499 1.00 52.47 88 GLU A CA 1
ATOM 707 C C . GLU A 1 88 ? 3.477 10.489 35.472 1.00 52.47 88 GLU A C 1
ATOM 709 O O . GLU A 1 88 ? 4.172 10.838 36.430 1.00 52.47 88 GLU A O 1
ATOM 714 N N . ALA A 1 89 ? 3.176 9.201 35.247 1.00 45.03 89 ALA A N 1
ATOM 715 C CA . ALA A 1 89 ? 3.604 8.074 36.087 1.00 45.03 89 ALA A CA 1
ATOM 716 C C . ALA A 1 89 ? 4.636 7.165 35.401 1.00 45.03 89 ALA A C 1
ATOM 718 O O . ALA A 1 89 ? 4.463 6.858 34.200 1.00 45.03 89 ALA A O 1
#

Solvent-accessible surface area (backbone atoms only — not comparable to full-atom values): 5457 Å² total; per-residue (Å²): 133,87,86,82,84,93,85,83,86,70,86,77,76,77,79,73,51,72,67,56,50,50,53,53,49,52,53,50,51,52,55,50,52,52,50,51,53,54,51,51,56,51,49,55,51,50,54,54,52,48,56,54,48,52,54,51,49,56,53,48,56,32,45,77,74,76,38,50,76,63,56,52,48,55,53,49,64,76,40,48,78,63,58,64,61,60,80,81,108

Organism: NCBI:txid764290

Secondary structure (DSSP, 8-state):
---------S---PPPPHHHHHHHHHHHHHHHHHHHHHHHHHHHHHHHHHHHHHHHHHHHHHHHTT--HHHHHHHHHHTHHHHTTSTT-

Foldseek 3Di:
DDDDDDDPDDPDPDDDDPVRVVVVVVVVVVVVVVVVVVVVVVVVVVVVVVVVVVVVVVQVVQVVVVHGPVNVVVVCVVCVVVVVVVVVD

Sequence (89 aa):
MTDFNNQANQPRRKKKSLTEQIASKQVQIAKHKEKVAASQKRIESLEAELSQLEIKQQQAILKEYGLSMEDLKDFLETNKDQLKKGDEA